Protein AF-W9HNB8-F1 (afdb_monomer_lite)

Foldseek 3Di:
DVVVVVVVVVVVVVPLVVVLVLLQQQAFDPVVSVVSNVVVVVVVVVVVVCLVPQQDPVPPPPSCRNVVVVVVVVVVVVVVVVVVVVVLVVLQVVLVPDDPVVLCVVDDPVRLSVCTSNRSPDHRDD

Secondary structure (DSSP, 8-state):
-HHHHHHHHHHHTTHHHHHHHHHHHH--SHHHHHHHHHHHHHHHHHHHHHHHHS--GGGTTT-HHHHHHHHHHHHHHHHHHHHHHHHHHHHHHHHHTS-HHHHHHHS-HHHHHHHGGG-TT-----

Organism: NCBI:txid660029

InterPro domains:
  IPR036259 MFS transporter superfamily [SSF103473] (1-84)

Radius of gyration: 20.54 Å; chains: 1; bounding box: 42×28×62 Å

pLDDT: mean 79.24, std 9.62, range [60.34, 91.31]

Sequence (126 aa):
MYVGVMLAQIGIYPLLPGISAWTGNNLAPSWKRSIGLAWLLAAGNLGSLIGTNIFLDREGPQYPTGYGVSLGIICLGASCALLMEFCLWKSNNARAQRSEAEIRQKYSQEELDAMGERSPLYKYTL

Structure (mmCIF, N/CA/C/O backbone):
data_AF-W9HNB8-F1
#
_entry.id   AF-W9HNB8-F1
#
loop_
_atom_site.group_PDB
_atom_site.id
_atom_site.type_symbol
_atom_site.label_atom_id
_atom_site.label_alt_id
_atom_site.label_comp_id
_atom_site.label_asym_id
_atom_site.label_entity_id
_atom_site.label_seq_id
_atom_site.pdbx_PDB_ins_code
_atom_site.Cartn_x
_atom_site.Cartn_y
_atom_site.Cartn_z
_atom_site.occupancy
_atom_site.B_iso_or_equiv
_atom_site.auth_seq_id
_atom_site.auth_comp_id
_atom_site.auth_asym_id
_atom_site.auth_atom_id
_atom_site.pdbx_PDB_model_num
ATOM 1 N N . MET A 1 1 ? -2.229 -2.659 -30.383 1.00 62.72 1 MET A N 1
ATOM 2 C CA . MET A 1 1 ? -1.646 -1.744 -29.374 1.00 62.72 1 MET A CA 1
ATOM 3 C C . MET A 1 1 ? -2.713 -1.136 -28.456 1.00 62.72 1 MET A C 1
ATOM 5 O O . MET A 1 1 ? -2.572 -1.273 -27.252 1.00 62.72 1 MET A O 1
ATOM 9 N N . TYR A 1 2 ? -3.815 -0.576 -28.979 1.00 82.56 2 TYR A N 1
ATOM 10 C CA . TYR A 1 2 ? -4.879 0.045 -28.163 1.00 82.56 2 TYR A CA 1
ATOM 11 C C . TYR A 1 2 ? -5.519 -0.862 -27.100 1.00 82.56 2 TYR A C 1
ATOM 13 O O . TYR A 1 2 ? -5.639 -0.445 -25.957 1.00 82.56 2 TYR A O 1
ATOM 21 N N . VAL A 1 3 ? -5.867 -2.113 -27.428 1.00 88.75 3 VAL A N 1
ATOM 22 C CA . VAL A 1 3 ? -6.498 -3.037 -26.459 1.00 88.75 3 VAL A CA 1
ATOM 23 C C . VAL A 1 3 ? -5.597 -3.309 -25.249 1.00 88.75 3 VAL A C 1
ATOM 25 O O . VAL A 1 3 ? -6.075 -3.311 -24.122 1.00 88.75 3 VAL A O 1
ATOM 28 N N . GLY A 1 4 ? -4.286 -3.469 -25.461 1.00 84.19 4 GLY A N 1
ATOM 29 C CA . GLY A 1 4 ? -3.331 -3.694 -24.370 1.00 84.19 4 GLY A CA 1
ATOM 30 C C . GLY A 1 4 ? -3.224 -2.499 -23.421 1.00 84.19 4 GLY A C 1
ATOM 31 O O . GLY A 1 4 ? -3.200 -2.680 -22.208 1.00 84.19 4 GLY A O 1
ATOM 32 N N . VAL A 1 5 ? -3.245 -1.277 -23.962 1.00 86.38 5 VAL A N 1
ATOM 33 C CA . VAL A 1 5 ? -3.251 -0.045 -23.156 1.00 86.38 5 VAL A CA 1
ATOM 34 C C . VAL A 1 5 ? -4.556 0.086 -22.370 1.00 86.38 5 VAL A C 1
ATOM 36 O O . VAL A 1 5 ? -4.524 0.406 -21.187 1.00 86.38 5 VAL A O 1
ATOM 39 N N . MET A 1 6 ? -5.698 -0.221 -22.992 1.00 88.50 6 MET A N 1
ATOM 40 C CA . MET A 1 6 ? -7.000 -0.179 -22.315 1.00 88.50 6 MET A CA 1
ATOM 41 C C . MET A 1 6 ? -7.067 -1.182 -21.157 1.00 88.50 6 MET A C 1
ATOM 43 O O . MET A 1 6 ? -7.503 -0.824 -20.067 1.00 88.50 6 MET A O 1
ATOM 47 N N . LEU A 1 7 ? -6.575 -2.410 -21.356 1.00 87.62 7 LEU A N 1
ATOM 48 C CA . LEU A 1 7 ? -6.517 -3.431 -20.305 1.00 87.62 7 LEU A CA 1
ATOM 49 C C . LEU A 1 7 ? -5.592 -3.033 -19.150 1.00 87.62 7 LEU A C 1
ATOM 51 O O . LEU A 1 7 ? -5.967 -3.195 -17.991 1.00 87.62 7 LEU A O 1
ATOM 55 N N . ALA A 1 8 ? -4.418 -2.471 -19.451 1.00 85.44 8 ALA A N 1
ATOM 56 C CA . ALA A 1 8 ? -3.516 -1.962 -18.420 1.00 85.44 8 ALA A CA 1
ATOM 57 C C . ALA A 1 8 ? -4.190 -0.860 -17.587 1.00 85.44 8 ALA A C 1
ATOM 59 O O . ALA A 1 8 ? -4.100 -0.845 -16.359 1.00 85.44 8 ALA A O 1
ATOM 60 N N . GLN A 1 9 ? -4.932 0.024 -18.250 1.00 86.12 9 GLN A N 1
ATOM 61 C CA . GLN A 1 9 ? -5.537 1.171 -17.598 1.00 86.12 9 GLN A CA 1
ATOM 62 C C . GLN A 1 9 ? -6.738 0.811 -16.710 1.00 86.12 9 GLN A C 1
ATOM 64 O O . GLN A 1 9 ? -6.936 1.434 -15.664 1.00 86.12 9 GLN A O 1
ATOM 69 N N . ILE A 1 10 ? -7.490 -0.237 -17.064 1.00 89.69 10 ILE A N 1
ATOM 70 C CA . ILE A 1 10 ? -8.574 -0.779 -16.227 1.00 89.69 10 ILE A CA 1
ATOM 71 C C . ILE A 1 10 ? -8.059 -1.190 -14.839 1.00 89.69 10 ILE A C 1
ATOM 73 O O . ILE A 1 10 ? -8.760 -0.986 -13.853 1.00 89.69 10 ILE A O 1
ATOM 77 N N . GLY A 1 11 ? -6.840 -1.731 -14.744 1.00 81.69 11 GLY A N 1
ATOM 78 C CA . GLY A 1 11 ? -6.246 -2.126 -13.462 1.00 81.69 11 GLY A CA 1
ATOM 79 C C . GLY A 1 11 ? -5.691 -0.956 -12.643 1.00 81.69 11 GLY A C 1
ATOM 80 O O . GLY A 1 11 ? -5.726 -0.988 -11.415 1.00 81.69 11 GLY A O 1
ATOM 81 N N . ILE A 1 12 ? -5.208 0.096 -13.307 1.00 85.62 12 ILE A N 1
ATOM 82 C CA . ILE A 1 12 ? -4.540 1.226 -12.645 1.00 85.62 12 ILE A CA 1
ATOM 83 C C . ILE A 1 12 ? -5.549 2.198 -12.019 1.00 85.62 12 ILE A C 1
ATOM 85 O O . ILE A 1 12 ? -5.341 2.655 -10.895 1.00 85.62 12 ILE A O 1
ATOM 89 N N . TYR A 1 13 ? -6.659 2.501 -12.701 1.00 85.31 13 TYR A N 1
ATOM 90 C CA . TYR A 1 13 ? -7.653 3.459 -12.196 1.00 85.31 13 TYR A CA 1
ATOM 91 C C . TYR A 1 13 ? -8.256 3.131 -10.816 1.00 85.31 13 TYR A C 1
ATOM 93 O O . TYR A 1 13 ? -8.351 4.049 -9.997 1.00 85.31 13 TYR A O 1
ATOM 101 N N . PRO A 1 14 ? -8.658 1.883 -10.502 1.00 87.94 14 PRO A N 1
ATOM 102 C CA . PRO A 1 14 ? -9.242 1.565 -9.199 1.00 87.94 14 PRO A CA 1
ATOM 103 C C . PRO A 1 14 ? -8.209 1.511 -8.065 1.00 87.94 14 PRO A C 1
ATOM 105 O O . PRO A 1 14 ? -8.592 1.462 -6.896 1.00 87.94 14 PRO A O 1
ATOM 108 N N . LEU A 1 15 ? -6.910 1.541 -8.374 1.00 8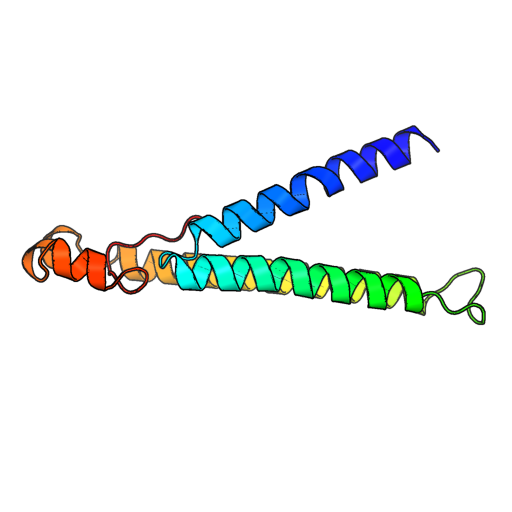5.44 15 LEU A N 1
ATOM 109 C CA . LEU A 1 15 ? -5.860 1.328 -7.383 1.00 85.44 15 LEU A CA 1
ATOM 110 C C . LEU A 1 15 ? -5.834 2.433 -6.318 1.00 85.44 15 LEU A C 1
ATOM 112 O O . LEU A 1 15 ? -5.821 2.138 -5.125 1.00 85.44 15 LEU A O 1
ATOM 116 N N . LEU A 1 16 ? -5.896 3.703 -6.735 1.00 85.19 16 LEU A N 1
ATOM 117 C CA . LEU A 1 16 ? -5.878 4.853 -5.825 1.00 85.19 16 LEU A CA 1
ATOM 118 C C . LEU A 1 16 ? -7.111 4.933 -4.897 1.00 85.19 16 LEU A C 1
ATOM 120 O O . LEU A 1 16 ? -6.919 5.084 -3.686 1.00 85.19 16 LEU A O 1
ATOM 124 N N . PRO A 1 17 ? -8.367 4.831 -5.386 1.00 88.12 17 PRO A N 1
ATOM 125 C CA . PRO A 1 17 ? -9.524 4.816 -4.494 1.00 88.12 17 PRO A CA 1
ATOM 126 C C . PRO A 1 17 ? -9.543 3.571 -3.600 1.00 88.12 17 PRO A C 1
ATOM 128 O O . PRO A 1 17 ? -9.900 3.689 -2.429 1.00 88.12 17 PRO A O 1
ATOM 131 N N . GLY A 1 18 ? -9.096 2.411 -4.098 1.00 87.69 18 GLY A N 1
ATOM 132 C CA . GLY A 1 18 ? -9.012 1.177 -3.314 1.00 87.69 18 GLY A CA 1
ATOM 133 C C . GLY A 1 18 ? -8.066 1.301 -2.118 1.00 87.69 18 GLY A C 1
ATOM 134 O O . GLY A 1 18 ? -8.481 1.089 -0.977 1.00 87.69 18 GLY A O 1
ATOM 135 N N . ILE A 1 19 ? -6.819 1.729 -2.346 1.00 85.19 19 ILE A N 1
ATOM 136 C CA . ILE A 1 19 ? -5.844 1.898 -1.256 1.00 85.19 19 ILE A CA 1
ATOM 137 C C . ILE A 1 19 ? -6.240 3.031 -0.297 1.00 85.19 19 ILE A C 1
ATOM 139 O O . ILE A 1 19 ? -6.012 2.926 0.909 1.00 85.19 19 ILE A O 1
ATOM 143 N N . SER A 1 20 ? -6.894 4.084 -0.800 1.00 84.56 20 SER A N 1
ATOM 144 C CA . SER A 1 20 ? -7.400 5.179 0.039 1.00 84.56 20 SER A CA 1
ATOM 145 C C . SER A 1 20 ? -8.539 4.717 0.948 1.00 84.56 20 SER A C 1
ATOM 147 O O . SER A 1 20 ? -8.543 5.048 2.133 1.00 84.56 20 SER A O 1
ATOM 149 N N . ALA A 1 21 ? -9.477 3.920 0.429 1.00 86.88 21 ALA A N 1
ATOM 150 C CA . ALA A 1 21 ? -10.562 3.342 1.217 1.00 86.88 21 ALA A CA 1
ATOM 151 C C . ALA A 1 21 ? -10.025 2.369 2.277 1.00 86.88 21 ALA A C 1
ATOM 153 O O . ALA A 1 21 ? -10.404 2.457 3.445 1.00 86.88 21 ALA A O 1
ATOM 154 N N . TRP A 1 22 ? -9.083 1.501 1.905 1.00 83.62 22 TRP A N 1
ATOM 155 C CA . TRP A 1 22 ? -8.455 0.561 2.834 1.00 83.62 22 TRP A CA 1
ATOM 156 C C . TRP A 1 22 ? -7.670 1.267 3.949 1.00 83.62 22 TRP A C 1
ATOM 158 O O . TRP A 1 22 ? -7.855 0.962 5.129 1.00 83.62 22 TRP A O 1
ATOM 168 N N . THR A 1 23 ? -6.865 2.277 3.603 1.00 83.12 23 THR A N 1
ATOM 169 C CA . THR A 1 23 ? -6.166 3.131 4.581 1.00 83.12 23 THR A CA 1
ATOM 170 C C . THR A 1 23 ? -7.172 3.863 5.472 1.00 83.12 23 THR A C 1
ATOM 172 O O . THR A 1 23 ? -7.017 3.921 6.689 1.00 83.12 23 THR A O 1
ATOM 175 N N . GLY A 1 24 ? -8.246 4.387 4.880 1.00 80.56 24 GLY A N 1
ATOM 176 C CA . GLY A 1 24 ? -9.305 5.096 5.589 1.00 80.56 24 GLY A CA 1
ATOM 177 C C . GLY A 1 24 ? -10.034 4.245 6.628 1.00 80.56 24 GLY A C 1
ATOM 178 O O . GLY A 1 24 ? -10.335 4.746 7.709 1.00 80.56 24 GLY A O 1
ATOM 179 N N . ASN A 1 25 ? -10.282 2.974 6.314 1.00 81.94 25 ASN A N 1
ATOM 180 C CA . ASN A 1 25 ? -11.024 2.053 7.176 1.00 81.94 25 ASN A CA 1
ATOM 181 C C . ASN A 1 25 ? -10.163 1.432 8.285 1.00 81.94 25 ASN A C 1
ATOM 183 O O . ASN A 1 25 ? -10.691 1.084 9.340 1.00 81.94 25 ASN A O 1
ATOM 187 N N . ASN A 1 26 ? -8.849 1.309 8.073 1.00 77.75 26 ASN A N 1
ATOM 188 C CA . ASN A 1 26 ? -7.927 0.710 9.044 1.00 77.75 26 ASN A CA 1
ATOM 189 C C . ASN A 1 26 ? -7.333 1.708 10.054 1.00 77.75 26 ASN A C 1
ATOM 191 O O . ASN A 1 26 ? -6.691 1.289 11.019 1.00 77.75 26 ASN A O 1
ATOM 195 N N . LEU A 1 27 ? -7.547 3.016 9.863 1.00 76.31 27 LEU A N 1
ATOM 196 C CA . LEU A 1 27 ? -7.137 4.062 10.802 1.00 76.31 27 LEU A CA 1
ATOM 197 C C . LEU A 1 27 ? -8.364 4.673 11.493 1.00 76.31 27 LEU A C 1
ATOM 199 O O . LEU A 1 27 ? -9.056 5.512 10.919 1.00 76.31 27 LEU A O 1
ATOM 203 N N . ALA A 1 28 ? -8.607 4.286 12.750 1.00 67.88 28 ALA A N 1
ATOM 204 C CA . ALA A 1 28 ? -9.779 4.736 13.508 1.00 67.88 28 ALA A CA 1
ATOM 205 C C . ALA A 1 28 ? -9.764 6.240 13.863 1.00 67.88 28 ALA A C 1
ATOM 207 O O . ALA A 1 28 ? -10.781 6.908 13.664 1.00 67.88 28 ALA A O 1
ATOM 208 N N . PRO A 1 29 ? -8.659 6.833 14.369 1.00 76.31 29 PRO A N 1
ATOM 209 C CA . PRO A 1 29 ? -8.659 8.251 14.717 1.00 76.31 29 PRO A CA 1
ATOM 210 C C . PRO A 1 29 ? -8.625 9.131 13.462 1.00 76.31 29 PRO A C 1
ATOM 212 O O . PRO A 1 29 ? -7.750 8.976 12.605 1.00 76.31 29 PRO A O 1
ATOM 215 N N . SER A 1 30 ? -9.523 10.117 13.387 1.00 78.31 30 SER A N 1
ATOM 216 C CA . SER A 1 30 ? -9.665 11.015 12.230 1.00 78.31 30 SER A CA 1
ATOM 217 C C . SER A 1 30 ? -8.360 11.721 11.845 1.00 78.31 30 SER A C 1
ATOM 219 O O . SER A 1 30 ? -8.035 11.792 10.663 1.00 78.31 30 SER A O 1
ATOM 221 N N . TRP A 1 31 ? -7.579 12.174 12.829 1.00 79.06 31 TRP A N 1
ATOM 222 C CA . TRP A 1 31 ? -6.295 12.839 12.601 1.00 79.06 31 TRP A CA 1
ATOM 223 C C . TRP A 1 31 ? -5.234 11.892 12.021 1.00 79.06 31 TRP A C 1
ATOM 225 O O . TRP A 1 31 ? -4.527 12.267 11.087 1.00 79.06 31 TRP A O 1
ATOM 235 N 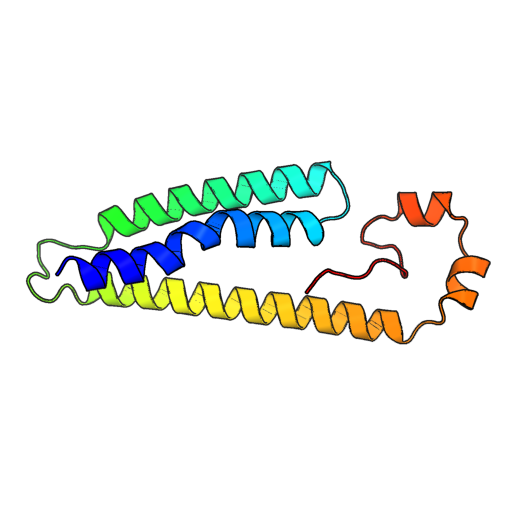N . LYS A 1 32 ? -5.155 10.644 12.511 1.00 77.50 32 LYS A N 1
ATOM 236 C CA . LYS A 1 32 ? -4.213 9.643 11.984 1.00 77.50 32 LYS A CA 1
ATOM 237 C C . LYS A 1 32 ? -4.572 9.262 10.559 1.00 77.50 32 LYS A C 1
ATOM 239 O O . LYS A 1 32 ? -3.689 9.173 9.714 1.00 77.50 32 LYS A O 1
ATOM 244 N N . ARG A 1 33 ? -5.867 9.091 10.287 1.00 85.69 33 ARG A N 1
ATOM 245 C CA . ARG A 1 33 ? -6.388 8.818 8.947 1.00 85.69 33 ARG A CA 1
ATOM 246 C C . ARG A 1 33 ? -6.005 9.916 7.955 1.00 85.69 33 ARG A C 1
ATOM 248 O O . ARG A 1 33 ? -5.498 9.599 6.884 1.00 85.69 33 ARG A O 1
ATOM 255 N N . SER A 1 34 ? -6.181 11.189 8.317 1.00 84.81 34 SER A N 1
ATOM 256 C CA . SER A 1 34 ? -5.787 12.312 7.455 1.00 84.81 34 SER A CA 1
ATOM 257 C C . SER A 1 34 ? -4.284 12.325 7.167 1.00 84.81 34 SER A C 1
ATOM 259 O O . SER A 1 34 ? -3.887 12.499 6.017 1.00 84.81 34 SER A O 1
ATOM 261 N N . ILE A 1 35 ? -3.445 12.084 8.182 1.00 88.31 35 ILE A N 1
ATOM 262 C CA . ILE A 1 35 ? -1.987 11.990 8.002 1.00 88.31 35 ILE A CA 1
ATOM 263 C C . ILE A 1 35 ? -1.622 10.791 7.116 1.00 88.31 35 ILE A C 1
ATOM 265 O O . ILE A 1 35 ? -0.792 10.929 6.222 1.00 88.31 35 ILE A O 1
ATOM 269 N N . GLY A 1 36 ? -2.260 9.635 7.316 1.00 85.50 36 GLY A N 1
ATOM 270 C CA . GLY A 1 36 ? -2.027 8.434 6.512 1.00 85.50 36 GLY A CA 1
ATOM 271 C C . GLY A 1 36 ? -2.355 8.643 5.032 1.00 85.50 36 GLY A C 1
ATOM 272 O O . GLY A 1 36 ? -1.552 8.296 4.169 1.00 85.50 36 GLY A O 1
ATOM 273 N N . LEU A 1 37 ? -3.487 9.286 4.733 1.00 88.12 37 LEU A N 1
ATOM 274 C CA . LEU A 1 37 ? -3.869 9.631 3.360 1.00 88.12 37 LEU A CA 1
ATOM 275 C C . LEU A 1 37 ? -2.935 10.678 2.737 1.00 88.12 37 LEU A C 1
ATOM 277 O O . LEU A 1 37 ? -2.571 10.556 1.567 1.00 88.12 37 LEU A O 1
ATOM 281 N N . ALA A 1 38 ? -2.505 11.680 3.507 1.00 90.12 38 ALA A N 1
ATOM 282 C CA . ALA A 1 38 ? -1.511 12.644 3.039 1.00 90.12 38 ALA A CA 1
ATOM 283 C C . ALA A 1 38 ? -0.181 11.952 2.703 1.00 90.12 38 ALA A C 1
ATOM 285 O O . ALA A 1 38 ? 0.445 12.259 1.686 1.00 90.12 38 ALA A O 1
ATOM 286 N N . TRP A 1 39 ? 0.226 10.979 3.522 1.00 90.00 39 TRP A N 1
ATOM 287 C CA . TRP A 1 39 ? 1.466 10.245 3.308 1.00 90.00 39 TRP A CA 1
ATOM 288 C C . TRP A 1 39 ? 1.407 9.306 2.105 1.00 90.00 39 TRP A C 1
ATOM 290 O O . TRP A 1 39 ? 2.364 9.242 1.335 1.00 90.00 39 TRP A O 1
ATOM 300 N N . LEU A 1 40 ? 0.258 8.672 1.870 1.00 89.31 40 LEU A N 1
ATOM 301 C CA . LEU A 1 40 ? -0.015 7.912 0.650 1.00 89.31 40 LEU A CA 1
ATOM 302 C C . LEU A 1 40 ? 0.183 8.775 -0.612 1.00 89.31 40 LEU A C 1
ATOM 304 O O . LEU A 1 40 ? 0.870 8.358 -1.546 1.00 89.31 40 LEU A O 1
ATOM 308 N N . LEU A 1 41 ? -0.369 9.993 -0.631 1.00 89.75 41 LEU A N 1
ATOM 309 C CA . LEU A 1 41 ? -0.198 10.924 -1.755 1.00 89.75 41 LEU A CA 1
ATOM 310 C C . LEU A 1 41 ? 1.261 11.371 -1.925 1.00 89.75 41 LEU A C 1
ATOM 312 O O . LEU A 1 41 ? 1.763 11.447 -3.050 1.00 89.75 41 LEU A O 1
ATOM 316 N N . ALA A 1 42 ? 1.953 11.670 -0.826 1.00 91.31 42 ALA A N 1
ATOM 317 C CA . ALA A 1 42 ? 3.357 12.071 -0.865 1.00 91.31 42 ALA A CA 1
ATOM 318 C C . ALA A 1 42 ? 4.256 10.944 -1.406 1.00 91.31 42 ALA A C 1
ATOM 320 O O . ALA A 1 42 ? 5.085 11.186 -2.285 1.00 91.31 42 ALA A O 1
ATOM 321 N N . ALA A 1 43 ? 4.040 9.705 -0.957 1.00 87.50 43 ALA A N 1
ATOM 322 C CA . ALA A 1 43 ? 4.744 8.531 -1.463 1.00 87.50 43 ALA A CA 1
ATOM 323 C C . ALA A 1 43 ? 4.488 8.305 -2.963 1.00 87.50 43 ALA A C 1
ATOM 325 O O . ALA A 1 43 ? 5.420 7.984 -3.699 1.00 87.50 43 ALA A O 1
ATOM 326 N N . GLY A 1 44 ? 3.259 8.546 -3.437 1.00 87.62 44 GLY A N 1
ATOM 327 C CA . GLY A 1 44 ? 2.932 8.497 -4.865 1.00 87.62 44 GLY A CA 1
ATOM 328 C C . GLY A 1 44 ? 3.777 9.463 -5.705 1.00 87.62 44 GLY A C 1
ATOM 329 O O . GLY A 1 44 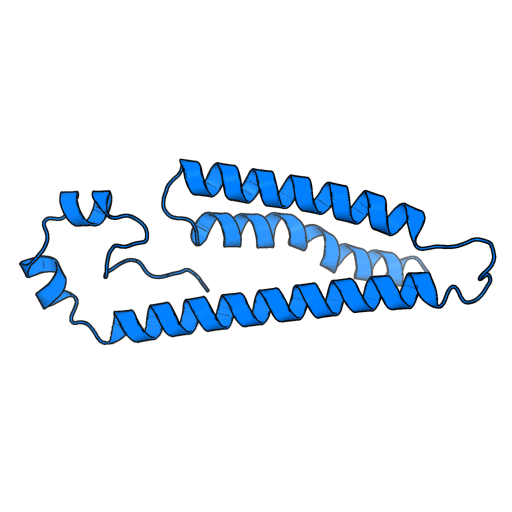? 4.323 9.072 -6.734 1.00 87.62 44 GLY A O 1
ATOM 330 N N . ASN A 1 45 ? 3.965 10.700 -5.235 1.00 89.94 45 ASN A N 1
ATOM 331 C CA . ASN A 1 45 ? 4.810 11.684 -5.923 1.00 89.94 45 ASN A CA 1
ATOM 332 C C . ASN A 1 45 ? 6.293 11.278 -5.949 1.00 89.94 45 ASN A C 1
ATOM 334 O O . ASN A 1 45 ? 6.961 11.460 -6.968 1.00 89.94 45 ASN A O 1
ATOM 338 N N . LEU A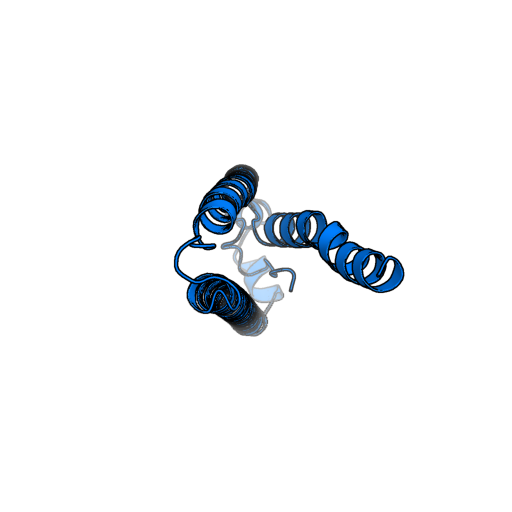 1 46 ? 6.802 10.684 -4.864 1.00 88.81 46 LEU A N 1
ATOM 339 C CA . LEU A 1 46 ? 8.164 10.137 -4.829 1.00 88.81 46 LEU A CA 1
ATOM 340 C C . LEU A 1 46 ? 8.333 8.990 -5.832 1.00 88.81 46 LEU A C 1
ATOM 342 O O . LEU A 1 46 ? 9.333 8.942 -6.548 1.00 88.81 46 LEU A O 1
ATOM 346 N N . GLY A 1 47 ? 7.336 8.107 -5.935 1.00 86.00 47 GLY A N 1
ATOM 347 C CA . GLY A 1 47 ? 7.306 7.042 -6.937 1.00 86.00 47 GLY A CA 1
ATOM 348 C C . GLY A 1 47 ? 7.379 7.583 -8.367 1.00 86.00 47 GLY A C 1
ATOM 349 O O . GLY A 1 47 ? 8.180 7.094 -9.161 1.00 86.00 47 GLY A O 1
ATOM 350 N N . SER A 1 48 ? 6.620 8.638 -8.676 1.00 86.44 48 SER A N 1
ATOM 351 C CA . SER A 1 48 ? 6.664 9.303 -9.988 1.00 86.44 48 SER A CA 1
ATOM 352 C C . SER A 1 48 ? 8.035 9.911 -10.304 1.00 86.44 48 SER A C 1
ATOM 354 O O . SER A 1 48 ? 8.520 9.792 -11.433 1.00 86.44 48 SER A O 1
ATOM 356 N N . LEU A 1 49 ? 8.693 10.525 -9.313 1.00 88.12 49 LEU A N 1
ATOM 357 C CA . LEU A 1 49 ? 10.039 11.083 -9.478 1.00 88.12 49 LEU A CA 1
ATOM 358 C C . LEU A 1 49 ? 11.057 9.987 -9.812 1.00 88.12 49 LEU A C 1
ATOM 360 O O . LEU A 1 49 ? 11.854 10.142 -10.739 1.00 88.12 49 LEU A O 1
ATOM 364 N N . ILE A 1 50 ? 11.004 8.866 -9.089 1.00 86.50 50 ILE A N 1
ATOM 365 C CA . ILE A 1 50 ? 11.876 7.713 -9.332 1.00 86.50 50 ILE A CA 1
ATOM 366 C C . ILE A 1 50 ? 11.586 7.129 -10.719 1.00 86.50 50 ILE A C 1
ATOM 368 O O . ILE A 1 50 ? 12.505 6.991 -11.521 1.00 86.50 50 ILE A O 1
ATOM 372 N N . GLY A 1 51 ? 10.316 6.873 -11.048 1.00 84.75 51 GLY A N 1
ATOM 373 C CA . GLY A 1 51 ? 9.902 6.283 -12.326 1.00 84.75 51 GLY A CA 1
ATOM 374 C C . GLY A 1 51 ? 10.352 7.078 -13.557 1.00 84.75 51 GLY A C 1
ATOM 375 O O . GLY A 1 51 ? 10.663 6.491 -14.590 1.00 84.75 51 GLY A O 1
ATOM 376 N N . THR A 1 52 ? 10.463 8.401 -13.431 1.00 86.19 52 THR A N 1
ATOM 377 C CA . THR A 1 52 ? 10.940 9.267 -14.521 1.00 86.19 52 THR A CA 1
ATOM 378 C C . THR A 1 52 ? 12.459 9.179 -14.726 1.00 86.19 52 THR A C 1
ATOM 380 O O . THR A 1 52 ? 12.940 9.420 -15.827 1.00 86.19 52 THR A O 1
ATOM 383 N N . ASN A 1 53 ? 13.226 8.810 -13.692 1.00 85.75 53 ASN A N 1
ATOM 384 C CA . ASN A 1 53 ? 14.697 8.834 -13.708 1.00 85.75 53 ASN A CA 1
ATOM 385 C C . ASN A 1 53 ? 15.362 7.449 -13.833 1.00 85.75 53 ASN A C 1
ATOM 387 O O . ASN A 1 53 ? 16.577 7.366 -13.988 1.00 85.75 53 ASN A O 1
ATOM 391 N N . ILE A 1 54 ? 14.603 6.352 -13.752 1.00 86.19 54 ILE A N 1
ATOM 392 C CA . ILE A 1 54 ? 15.152 4.980 -13.785 1.00 86.19 54 ILE A CA 1
ATOM 393 C C . ILE A 1 54 ? 15.498 4.475 -15.195 1.00 86.19 54 ILE A C 1
ATOM 395 O O . ILE A 1 54 ? 16.204 3.474 -15.325 1.00 86.19 54 ILE A O 1
ATOM 399 N N . PHE A 1 55 ? 15.024 5.142 -16.251 1.00 84.75 55 PHE A N 1
ATOM 400 C CA . PHE A 1 55 ? 15.335 4.791 -17.639 1.00 84.75 55 PHE A CA 1
ATOM 401 C C . PHE A 1 55 ? 16.565 5.568 -18.112 1.00 84.75 55 PHE A C 1
ATOM 403 O O . PHE A 1 55 ? 16.484 6.729 -18.497 1.00 84.75 55 PHE A O 1
ATOM 410 N N . LEU A 1 56 ? 17.723 4.915 -18.046 1.00 83.50 56 LEU A N 1
ATOM 411 C CA . LEU A 1 56 ? 19.009 5.493 -18.426 1.00 83.50 56 LEU A CA 1
ATOM 412 C C . LEU A 1 56 ? 19.232 5.385 -19.942 1.00 83.50 56 LEU A C 1
ATOM 414 O O . LEU A 1 56 ? 19.296 4.276 -20.469 1.00 83.50 56 LEU A O 1
ATOM 418 N N . ASP A 1 57 ? 19.461 6.509 -20.627 1.00 80.44 57 ASP A N 1
ATOM 419 C CA . ASP A 1 57 ? 19.694 6.546 -22.087 1.00 80.44 57 ASP A CA 1
ATOM 420 C C . ASP A 1 57 ? 20.862 5.657 -22.545 1.00 80.44 57 ASP A C 1
ATOM 422 O O . ASP A 1 57 ? 20.827 5.064 -23.622 1.00 80.44 57 ASP A O 1
ATOM 426 N N . ARG A 1 58 ? 21.884 5.502 -21.692 1.00 80.50 58 ARG A N 1
ATOM 427 C CA . ARG A 1 58 ? 23.063 4.653 -21.946 1.00 80.50 58 ARG A CA 1
ATOM 428 C C . ARG A 1 58 ? 22.766 3.148 -21.978 1.00 80.50 58 ARG A C 1
ATOM 430 O O . ARG A 1 58 ? 23.636 2.382 -22.374 1.00 80.50 58 ARG A O 1
ATOM 437 N N . GLU A 1 59 ? 21.587 2.722 -21.525 1.00 78.25 59 GLU A N 1
ATOM 438 C CA . GLU A 1 59 ? 21.187 1.310 -21.423 1.00 78.25 59 GLU A CA 1
ATOM 439 C C . GLU A 1 59 ? 20.141 0.900 -22.476 1.00 78.25 59 GLU A C 1
ATOM 441 O O . GLU A 1 59 ? 19.560 -0.192 -22.409 1.00 78.25 59 GLU A O 1
ATOM 446 N N . GLY A 1 60 ? 19.888 1.765 -23.462 1.00 76.56 60 GLY A N 1
ATOM 447 C CA . GLY A 1 60 ? 19.031 1.431 -24.595 1.00 76.56 60 GLY A CA 1
ATOM 448 C C . GLY A 1 60 ? 19.616 0.286 -25.441 1.00 76.56 60 GLY A C 1
ATOM 449 O O . GLY A 1 60 ? 20.837 0.191 -25.576 1.00 76.56 60 GLY A O 1
ATOM 450 N N . PRO A 1 61 ? 18.784 -0.597 -26.036 1.00 76.81 61 PRO A N 1
ATOM 451 C CA . PRO A 1 61 ? 17.316 -0.569 -26.090 1.00 76.81 61 PRO A CA 1
ATOM 452 C C . PRO A 1 61 ? 16.608 -1.425 -25.018 1.00 76.81 61 PRO A C 1
ATOM 454 O O . PRO A 1 61 ? 15.380 -1.472 -24.995 1.00 76.81 61 PRO A O 1
ATOM 457 N N . GLN A 1 62 ? 17.348 -2.143 -24.166 1.00 78.12 62 GLN A N 1
ATOM 458 C CA . GLN A 1 62 ? 16.776 -3.138 -23.245 1.00 78.12 62 GLN A CA 1
ATOM 459 C C . GLN A 1 62 ? 16.480 -2.590 -21.838 1.00 78.12 62 GLN A C 1
ATOM 461 O O . GLN A 1 62 ? 15.653 -3.174 -21.142 1.00 78.12 62 GLN A O 1
ATOM 466 N N . TYR A 1 63 ? 17.108 -1.479 -21.426 1.00 83.06 63 TYR A N 1
ATOM 467 C CA . TYR A 1 63 ? 16.882 -0.783 -20.145 1.00 83.06 63 TYR A CA 1
ATOM 468 C C . TYR A 1 63 ? 16.756 -1.712 -18.912 1.00 83.06 63 TYR A C 1
ATOM 470 O O . TYR A 1 63 ? 15.781 -1.610 -18.157 1.00 83.06 63 TYR A O 1
ATOM 478 N N . PRO A 1 64 ? 17.712 -2.634 -18.678 1.00 83.19 64 PRO A N 1
ATOM 479 C CA . PRO A 1 64 ? 17.631 -3.616 -17.597 1.00 83.19 64 PRO A CA 1
ATOM 480 C C . PRO A 1 64 ? 17.465 -2.977 -16.212 1.00 83.19 64 PRO A C 1
ATOM 482 O O . PRO A 1 64 ? 16.716 -3.508 -15.390 1.00 83.19 64 PRO A O 1
ATOM 485 N N . THR A 1 65 ? 18.092 -1.823 -15.954 1.00 85.44 65 THR A N 1
ATOM 486 C CA . THR A 1 65 ? 17.964 -1.124 -14.667 1.00 85.44 65 THR A CA 1
ATOM 487 C C . THR A 1 65 ? 16.550 -0.584 -14.456 1.00 85.44 65 THR A C 1
ATOM 489 O O . THR A 1 65 ? 15.987 -0.759 -13.377 1.00 85.44 65 THR A O 1
ATOM 492 N N . GLY A 1 66 ? 15.930 0.001 -15.486 1.00 85.19 66 GLY A N 1
ATOM 493 C CA . GLY A 1 66 ? 14.568 0.538 -15.403 1.00 85.19 66 GLY A CA 1
ATOM 494 C C . GLY A 1 66 ? 13.534 -0.542 -15.079 1.00 85.19 66 GLY A C 1
ATOM 495 O O . GLY A 1 66 ? 12.751 -0.413 -14.131 1.00 85.19 66 GLY A O 1
ATOM 496 N N . TYR A 1 67 ? 13.573 -1.656 -15.812 1.00 86.75 67 TYR A N 1
ATOM 497 C CA . TYR A 1 67 ? 12.676 -2.785 -15.555 1.00 86.75 67 TYR A CA 1
ATOM 498 C C . TYR A 1 67 ? 12.983 -3.494 -14.229 1.00 86.75 67 TYR A C 1
ATOM 500 O O . TYR A 1 67 ? 12.052 -3.855 -13.508 1.00 86.75 67 TYR A O 1
ATOM 508 N N . GLY A 1 68 ? 14.262 -3.645 -13.867 1.00 87.06 68 GLY A N 1
ATOM 509 C CA . GLY A 1 68 ? 14.673 -4.259 -12.603 1.00 87.06 68 GLY A CA 1
ATOM 510 C C . GLY A 1 68 ? 14.214 -3.463 -11.380 1.00 87.06 68 GLY A C 1
ATOM 511 O O . GLY A 1 68 ? 13.635 -4.036 -10.457 1.00 87.06 68 GLY A O 1
ATOM 512 N N . VAL A 1 69 ? 14.393 -2.139 -11.392 1.00 88.06 69 VAL A N 1
ATOM 513 C CA . VAL A 1 69 ? 13.926 -1.259 -10.309 1.00 88.06 69 VAL A CA 1
ATOM 514 C C . VAL A 1 69 ? 12.399 -1.258 -10.226 1.00 88.06 69 VAL A C 1
ATOM 516 O O . VAL A 1 69 ? 11.852 -1.368 -9.129 1.00 88.06 69 VAL A O 1
ATOM 519 N N . SER A 1 70 ? 11.704 -1.212 -11.367 1.00 86.81 70 SER A N 1
ATOM 520 C CA . SER A 1 70 ? 10.234 -1.271 -11.404 1.00 86.81 70 SER A CA 1
ATOM 521 C C . SER A 1 70 ? 9.702 -2.561 -10.774 1.00 86.81 70 SER A C 1
ATOM 523 O O . SER A 1 70 ? 8.840 -2.514 -9.896 1.00 86.81 70 SER A O 1
ATOM 525 N N . LEU A 1 71 ? 10.253 -3.715 -11.166 1.00 88.50 71 LEU A N 1
ATOM 526 C CA . LEU A 1 71 ? 9.899 -5.010 -10.581 1.00 88.50 71 LEU A CA 1
ATOM 527 C C . LEU A 1 71 ? 10.247 -5.078 -9.091 1.00 88.50 71 LEU A C 1
ATOM 529 O O . LEU A 1 71 ? 9.441 -5.568 -8.304 1.00 88.50 71 LEU A O 1
ATOM 533 N N . GLY A 1 72 ? 11.403 -4.549 -8.687 1.00 89.94 72 GLY A N 1
ATOM 534 C CA . GLY A 1 72 ? 11.814 -4.494 -7.285 1.00 89.94 72 GLY A CA 1
ATOM 535 C C . GLY A 1 72 ? 10.833 -3.706 -6.414 1.00 89.94 72 GLY A C 1
ATOM 536 O O . GLY A 1 72 ? 10.435 -4.186 -5.353 1.00 89.94 72 GLY A O 1
ATOM 537 N N . ILE A 1 73 ? 10.384 -2.539 -6.884 1.00 87.69 73 ILE A N 1
ATOM 538 C CA . ILE A 1 73 ? 9.395 -1.711 -6.178 1.00 87.69 73 ILE A CA 1
ATOM 539 C C . ILE A 1 73 ? 8.039 -2.420 -6.106 1.00 87.69 73 ILE A C 1
ATOM 541 O O . ILE A 1 73 ? 7.410 -2.408 -5.048 1.00 87.69 73 ILE A O 1
ATOM 545 N N . ILE A 1 74 ? 7.602 -3.079 -7.185 1.00 88.00 74 ILE A N 1
ATOM 546 C CA . ILE A 1 74 ? 6.349 -3.851 -7.198 1.00 88.00 74 ILE A CA 1
ATOM 547 C C . ILE A 1 74 ? 6.414 -5.001 -6.186 1.00 88.00 74 ILE A C 1
ATOM 549 O O . ILE A 1 74 ? 5.507 -5.148 -5.368 1.00 88.00 74 ILE A O 1
ATOM 553 N N . CYS A 1 75 ? 7.493 -5.788 -6.198 1.00 90.31 75 CYS A N 1
ATOM 554 C CA 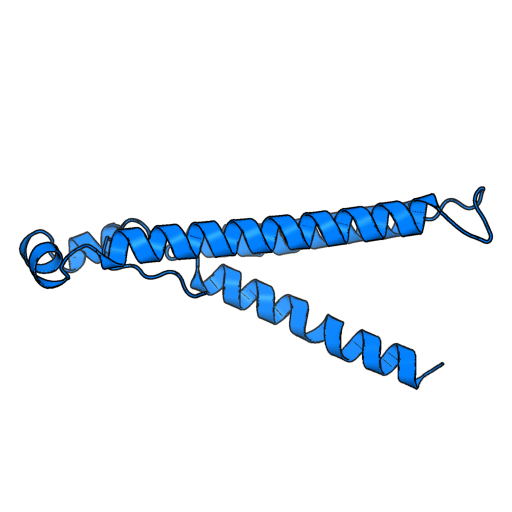. CYS A 1 75 ? 7.690 -6.896 -5.264 1.00 90.31 75 CYS A CA 1
ATOM 555 C C . CYS A 1 75 ? 7.751 -6.412 -3.812 1.00 90.31 75 CYS A C 1
ATOM 557 O O . CYS A 1 75 ? 7.131 -7.014 -2.935 1.00 90.31 75 CYS A O 1
ATOM 559 N N . LEU A 1 76 ? 8.453 -5.306 -3.555 1.00 89.06 76 LEU A N 1
ATOM 560 C CA . LEU A 1 76 ? 8.518 -4.703 -2.229 1.00 89.06 76 LEU A CA 1
ATOM 561 C C . LEU A 1 76 ? 7.131 -4.230 -1.779 1.00 89.06 76 LEU A C 1
ATOM 563 O O . LEU A 1 76 ? 6.706 -4.575 -0.679 1.00 89.06 76 LEU A O 1
ATOM 567 N N . GLY A 1 77 ? 6.391 -3.532 -2.642 1.00 85.94 77 GLY A N 1
ATOM 568 C CA . GLY A 1 77 ? 5.020 -3.098 -2.367 1.00 85.94 77 GLY A CA 1
ATOM 569 C C . GLY A 1 77 ? 4.082 -4.265 -2.057 1.00 85.94 77 GLY A C 1
ATOM 570 O O . GLY A 1 77 ? 3.379 -4.234 -1.047 1.00 85.94 77 GLY A O 1
ATOM 571 N N . ALA A 1 78 ? 4.130 -5.328 -2.864 1.00 87.25 78 ALA A N 1
ATOM 572 C CA . ALA A 1 78 ? 3.351 -6.543 -2.641 1.00 87.25 78 ALA A CA 1
ATOM 573 C C . ALA A 1 78 ? 3.721 -7.225 -1.314 1.00 87.25 78 ALA A C 1
ATOM 575 O O . ALA A 1 78 ? 2.838 -7.612 -0.552 1.00 87.25 78 ALA A O 1
ATOM 576 N N . SER A 1 79 ? 5.015 -7.322 -0.994 1.00 88.81 79 SER A N 1
ATOM 577 C CA . SER A 1 79 ? 5.468 -7.911 0.270 1.00 88.81 79 SER A CA 1
ATOM 578 C C . SER A 1 79 ? 4.998 -7.104 1.484 1.00 88.81 79 SER A C 1
ATOM 580 O O . SER A 1 79 ? 4.494 -7.682 2.444 1.00 88.81 79 SER A O 1
ATOM 582 N N . CYS A 1 80 ? 5.076 -5.771 1.423 1.00 86.56 80 CYS A N 1
ATOM 583 C CA . CYS A 1 80 ? 4.583 -4.889 2.477 1.00 86.56 80 CYS A CA 1
ATOM 584 C C . CYS A 1 80 ? 3.067 -5.020 2.658 1.00 86.56 80 CYS A C 1
ATOM 586 O O . CYS A 1 80 ? 2.603 -5.085 3.795 1.00 86.56 80 CYS A O 1
ATOM 588 N N . ALA A 1 81 ? 2.304 -5.099 1.562 1.00 85.06 81 ALA A N 1
ATOM 589 C CA . ALA A 1 81 ? 0.857 -5.294 1.613 1.00 85.06 81 ALA A CA 1
ATOM 590 C C . ALA A 1 81 ? 0.492 -6.624 2.293 1.00 85.06 81 ALA A C 1
ATOM 592 O O . ALA A 1 81 ? -0.278 -6.623 3.251 1.00 85.06 81 ALA A O 1
ATOM 593 N N . LEU A 1 82 ? 1.122 -7.731 1.882 1.00 87.12 82 LEU A N 1
ATOM 594 C CA . LEU A 1 82 ? 0.902 -9.055 2.479 1.00 87.12 82 LEU A CA 1
ATOM 595 C C . LEU A 1 82 ? 1.293 -9.101 3.962 1.00 87.12 82 LEU A C 1
ATOM 597 O O . LEU A 1 82 ? 0.582 -9.680 4.782 1.00 87.12 82 LEU A O 1
ATOM 601 N N . LEU A 1 83 ? 2.415 -8.475 4.330 1.00 87.44 83 LEU A N 1
ATOM 602 C CA . LEU A 1 83 ? 2.843 -8.379 5.726 1.00 87.44 83 LEU A CA 1
ATOM 603 C C . LEU A 1 83 ? 1.855 -7.570 6.565 1.00 87.44 83 LEU A C 1
ATOM 605 O O . LEU A 1 83 ? 1.575 -7.946 7.705 1.00 87.44 83 LEU A O 1
ATOM 609 N N . MET A 1 84 ? 1.320 -6.479 6.017 1.00 83.56 84 MET A N 1
ATOM 610 C CA . MET A 1 84 ? 0.326 -5.661 6.703 1.00 83.56 84 MET A CA 1
ATOM 611 C C . MET A 1 84 ? -0.982 -6.433 6.875 1.00 83.56 84 MET A C 1
ATOM 613 O O . MET A 1 84 ? -1.483 -6.506 7.995 1.00 83.56 84 MET A O 1
ATOM 617 N N . GLU A 1 85 ? -1.476 -7.095 5.830 1.00 83.69 85 GLU A N 1
ATOM 618 C CA . GLU A 1 85 ? -2.660 -7.958 5.894 1.00 83.69 85 GLU A CA 1
ATOM 619 C C . GLU A 1 85 ? -2.494 -9.073 6.938 1.00 83.69 85 GLU A C 1
ATOM 621 O O . GLU A 1 85 ? -3.352 -9.256 7.802 1.00 83.69 85 GLU A O 1
ATOM 626 N N . PHE A 1 86 ? -1.338 -9.744 6.958 1.00 81.94 86 PHE A N 1
ATOM 627 C CA . PHE A 1 86 ? -1.026 -10.762 7.961 1.00 81.94 86 PHE A CA 1
ATOM 628 C C . PHE A 1 86 ? -0.979 -10.193 9.388 1.00 81.94 86 PHE A C 1
ATOM 630 O O . PHE A 1 86 ? -1.508 -10.802 10.323 1.00 81.94 86 PHE A O 1
ATOM 637 N N . CYS A 1 87 ? -0.373 -9.018 9.583 1.00 83.38 87 CYS A N 1
ATOM 638 C CA . CYS A 1 87 ? -0.337 -8.347 10.884 1.00 83.38 87 CYS A CA 1
ATOM 639 C C . CYS A 1 87 ? -1.744 -7.980 11.373 1.00 83.38 87 CYS A C 1
ATOM 641 O O . CYS A 1 87 ? -2.069 -8.209 12.543 1.00 83.38 87 CYS A O 1
ATOM 643 N N . LEU A 1 88 ? -2.580 -7.439 10.483 1.00 79.88 88 LEU A N 1
ATOM 644 C CA . LEU A 1 88 ? -3.966 -7.080 10.779 1.00 79.88 88 LEU A CA 1
ATOM 645 C C . LEU A 1 88 ? -4.797 -8.328 11.092 1.00 79.88 88 LEU A C 1
ATOM 647 O O . LEU A 1 88 ? -5.505 -8.348 12.100 1.00 79.88 88 LEU A O 1
ATOM 651 N N . TRP A 1 89 ? -4.637 -9.400 10.314 1.00 79.06 89 TRP A N 1
ATOM 652 C CA . TRP A 1 89 ? -5.284 -10.688 10.556 1.00 79.06 89 TRP A CA 1
ATOM 653 C C . TRP A 1 89 ? -4.882 -11.289 11.906 1.00 79.06 89 TRP A C 1
ATOM 655 O O . TRP A 1 89 ? -5.747 -11.668 12.698 1.00 79.06 89 TRP A O 1
ATOM 665 N N . LYS A 1 90 ? -3.584 -11.302 12.232 1.00 79.94 90 LYS A N 1
ATOM 666 C CA . LYS A 1 90 ? -3.082 -11.786 13.526 1.00 79.94 90 LYS A CA 1
ATOM 667 C C . LYS A 1 90 ? -3.620 -10.952 14.692 1.00 79.94 90 LYS A C 1
ATOM 669 O O . LYS A 1 90 ? -4.009 -11.516 15.714 1.00 79.94 90 LYS A O 1
ATOM 674 N N . SER A 1 91 ? -3.661 -9.627 14.541 1.00 76.56 91 SER A N 1
ATOM 675 C CA . SER A 1 91 ? -4.226 -8.709 15.540 1.00 76.56 91 SER A CA 1
ATOM 676 C C . SER A 1 91 ? -5.722 -8.960 15.745 1.00 76.56 91 SER A C 1
ATOM 678 O O . SER A 1 91 ? -6.182 -9.039 16.885 1.00 76.56 91 SER A O 1
ATOM 680 N N . ASN A 1 92 ? -6.469 -9.170 14.659 1.00 76.69 92 ASN A N 1
ATOM 681 C CA . ASN A 1 92 ? -7.893 -9.486 14.708 1.00 76.69 92 ASN A CA 1
ATOM 682 C C . ASN A 1 92 ? -8.143 -10.852 15.371 1.00 76.69 92 ASN A C 1
ATOM 684 O O . ASN A 1 92 ? -8.979 -10.961 16.263 1.00 76.69 92 ASN A O 1
ATOM 688 N N . ASN A 1 93 ? -7.357 -11.877 15.022 1.00 75.69 93 ASN A N 1
ATOM 689 C CA . ASN A 1 93 ? -7.477 -13.216 15.603 1.00 75.69 93 ASN A CA 1
ATOM 690 C C . ASN A 1 93 ? -7.127 -13.237 17.104 1.00 75.69 93 ASN A C 1
ATOM 692 O O . ASN A 1 93 ? -7.806 -13.887 17.895 1.00 75.69 93 ASN A O 1
ATOM 696 N N . ALA A 1 94 ? -6.112 -12.478 17.529 1.00 72.44 94 ALA A N 1
ATOM 697 C CA . ALA A 1 94 ? -5.765 -12.337 18.945 1.00 72.44 94 ALA A CA 1
ATOM 698 C C . ALA A 1 94 ? -6.864 -11.626 19.757 1.00 72.44 94 ALA A C 1
ATOM 700 O O . ALA A 1 94 ? -7.056 -11.924 20.936 1.00 72.44 94 ALA A O 1
ATOM 701 N N . ARG A 1 95 ? -7.594 -10.690 19.135 1.00 67.81 95 ARG A N 1
ATOM 702 C CA . ARG A 1 95 ? -8.723 -9.982 19.759 1.00 67.81 95 ARG A CA 1
ATOM 703 C C . ARG A 1 95 ? -10.007 -10.816 19.755 1.00 67.81 95 ARG A C 1
ATOM 705 O O . ARG A 1 95 ? -10.746 -10.756 20.729 1.00 67.81 95 ARG A O 1
ATOM 712 N N . ALA A 1 96 ? -10.220 -11.653 18.738 1.00 66.94 96 ALA A N 1
ATOM 713 C CA . ALA A 1 96 ? -11.364 -12.565 18.636 1.00 66.94 96 ALA A CA 1
ATOM 714 C C . ALA A 1 96 ? -11.397 -13.647 19.734 1.00 66.94 96 ALA A C 1
ATOM 716 O O . ALA A 1 96 ? -12.459 -14.182 20.032 1.00 66.94 96 ALA A O 1
ATOM 717 N N . GLN A 1 97 ? -10.256 -13.947 20.362 1.00 65.81 97 GLN A N 1
ATOM 718 C CA . GLN A 1 97 ? -10.174 -14.874 21.500 1.00 65.81 97 GLN A CA 1
ATOM 719 C C . GLN A 1 97 ? -10.660 -14.266 22.827 1.00 65.81 97 GLN A C 1
ATOM 721 O O . GLN A 1 97 ? -10.721 -14.971 23.833 1.00 65.81 97 GLN A O 1
ATOM 726 N N . ARG A 1 98 ? -10.995 -12.968 22.865 1.00 64.12 98 ARG A N 1
ATOM 727 C CA . ARG A 1 98 ? -11.545 -12.307 24.055 1.00 64.12 98 ARG A CA 1
ATOM 728 C C . ARG A 1 98 ? -13.066 -12.238 23.957 1.00 64.12 98 ARG A C 1
ATOM 730 O O . ARG A 1 98 ? -13.603 -11.830 22.932 1.00 64.12 98 ARG A O 1
ATOM 737 N N . SER A 1 99 ? -13.759 -12.603 25.033 1.00 66.38 99 SER A N 1
ATOM 738 C CA . SER A 1 99 ? -15.220 -12.527 25.097 1.00 66.38 99 SER A CA 1
ATOM 739 C C . SER A 1 99 ? -15.685 -11.066 25.080 1.00 66.38 99 SER A C 1
ATOM 741 O O . SER A 1 99 ? -15.324 -10.284 25.962 1.00 66.38 99 SER A O 1
ATOM 743 N N . GLU A 1 100 ? -16.514 -10.684 24.099 1.00 65.19 100 GLU A N 1
ATOM 744 C CA . GLU A 1 100 ? -17.104 -9.333 24.031 1.00 65.19 100 GLU A CA 1
ATOM 745 C C . GLU A 1 100 ? -17.889 -8.983 25.305 1.00 65.19 100 GLU A C 1
ATOM 747 O O . GLU A 1 100 ? -17.893 -7.826 25.729 1.00 65.19 100 GLU A O 1
ATOM 752 N N . ALA A 1 101 ? -18.516 -9.981 25.938 1.00 61.00 101 ALA A N 1
ATOM 753 C CA . ALA A 1 101 ? -19.289 -9.806 27.164 1.00 61.00 101 ALA A CA 1
ATOM 754 C C . ALA A 1 101 ? -18.408 -9.384 28.353 1.00 61.00 101 ALA A C 1
ATOM 756 O O . ALA A 1 101 ? -18.798 -8.509 29.124 1.00 61.00 101 ALA A O 1
ATOM 757 N N . GLU A 1 102 ? -17.196 -9.936 28.466 1.00 63.22 102 GLU A N 1
ATOM 758 C CA . GLU A 1 102 ? -16.238 -9.556 29.515 1.00 63.22 102 GLU A CA 1
ATOM 759 C C . GLU A 1 102 ? -15.643 -8.161 29.274 1.00 63.22 102 GLU A C 1
ATOM 761 O O . GLU A 1 102 ? -15.372 -7.419 30.219 1.00 63.22 102 GLU A O 1
ATOM 766 N N . ILE A 1 103 ? -15.450 -7.776 28.008 1.00 65.81 103 ILE A N 1
ATOM 767 C CA . ILE A 1 103 ? -14.905 -6.461 27.643 1.00 65.81 103 ILE A CA 1
ATOM 768 C C . ILE A 1 103 ? -15.928 -5.352 27.927 1.00 65.81 103 ILE A C 1
ATOM 770 O O . ILE A 1 103 ? -15.562 -4.332 28.510 1.00 65.81 103 ILE A O 1
ATOM 774 N N . ARG A 1 104 ? -17.206 -5.562 27.579 1.00 63.72 104 ARG A N 1
ATOM 775 C CA . ARG A 1 104 ? -18.296 -4.607 27.862 1.00 63.72 104 ARG A CA 1
ATOM 776 C C . ARG A 1 104 ? -18.664 -4.516 29.346 1.00 63.72 104 ARG A C 1
ATOM 778 O O . ARG A 1 104 ? -19.245 -3.520 29.755 1.00 63.72 104 ARG A O 1
ATOM 785 N N . GLN A 1 105 ? -18.320 -5.520 30.157 1.00 66.00 105 GLN A N 1
ATOM 786 C CA . GLN A 1 105 ? -18.424 -5.428 31.619 1.00 66.00 105 GLN A CA 1
ATOM 787 C C . GLN A 1 105 ? -17.304 -4.593 32.252 1.00 66.00 105 GLN A C 1
ATOM 789 O O . GLN A 1 105 ? -17.513 -4.018 33.317 1.00 66.00 105 GLN A O 1
ATOM 794 N N . LYS A 1 106 ? -16.115 -4.548 31.637 1.00 67.00 106 LYS A N 1
ATOM 795 C CA . LYS A 1 106 ? -14.939 -3.856 32.190 1.00 67.00 106 LYS A CA 1
ATOM 796 C C . LYS A 1 106 ? -14.798 -2.399 31.772 1.00 67.00 106 LYS A C 1
ATOM 798 O O . LYS A 1 106 ? -14.140 -1.658 32.492 1.00 67.00 106 LYS A O 1
ATOM 803 N N . TYR A 1 107 ? -15.354 -2.015 30.628 1.00 66.00 107 TYR A N 1
ATOM 804 C CA . TYR A 1 107 ? -15.182 -0.677 30.069 1.00 66.00 107 TYR A CA 1
ATOM 805 C C . TYR A 1 107 ? -16.526 -0.064 29.694 1.00 66.00 107 TYR A C 1
ATOM 807 O O . TYR A 1 107 ? -17.364 -0.721 29.070 1.00 66.00 107 TYR A O 1
ATOM 815 N N . SER A 1 108 ? -16.701 1.209 30.045 1.00 71.94 108 SER A N 1
ATOM 816 C CA . SER A 1 108 ? -17.815 2.032 29.568 1.00 71.94 108 SER A CA 1
ATOM 817 C C . SER A 1 108 ? -17.735 2.226 28.046 1.00 71.94 108 SER A C 1
ATOM 819 O O . SER A 1 108 ? -16.650 2.219 27.462 1.00 71.94 108 SER A O 1
ATOM 821 N N . GLN A 1 109 ? -18.880 2.443 27.391 1.00 63.78 109 GLN A N 1
ATOM 822 C CA . GLN A 1 109 ? -18.939 2.738 25.955 1.00 63.78 109 GLN A CA 1
ATOM 823 C C . GLN A 1 109 ? -18.096 3.978 25.593 1.00 63.78 109 GLN A C 1
ATOM 825 O O . GLN A 1 109 ? -17.373 3.956 24.602 1.00 63.78 109 GLN A O 1
ATOM 830 N N . GLU A 1 110 ? -18.098 5.010 26.445 1.00 66.31 110 GLU A N 1
ATOM 831 C CA . GLU A 1 110 ? -17.291 6.225 26.247 1.00 66.31 110 GLU A CA 1
ATOM 832 C C . GLU A 1 110 ? -15.781 5.956 26.366 1.00 66.31 110 GLU A C 1
ATOM 834 O O . GLU A 1 110 ? -14.982 6.532 25.627 1.00 66.31 110 GLU A O 1
ATOM 839 N N . GLU A 1 111 ? -15.368 5.044 27.252 1.00 67.69 111 GLU A N 1
ATOM 840 C CA . GLU A 1 111 ? -13.959 4.652 27.401 1.00 67.69 111 GLU A CA 1
ATOM 841 C 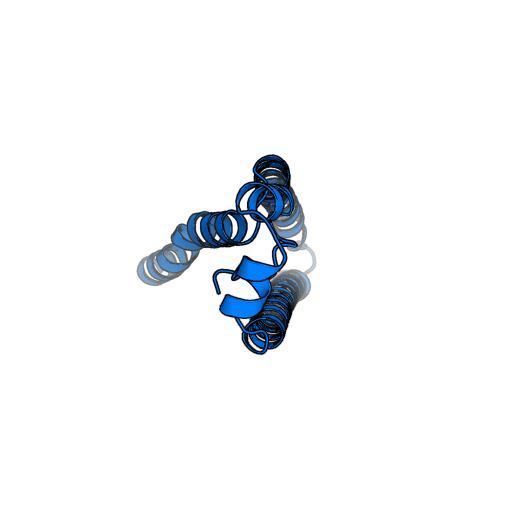C . GLU A 1 111 ? -13.476 3.821 26.206 1.00 67.69 111 GLU A C 1
ATOM 843 O O . GLU A 1 111 ? -12.335 3.966 25.758 1.00 67.69 111 GLU A O 1
ATOM 848 N N . LEU A 1 112 ? -14.344 2.961 25.666 1.00 64.69 112 LEU A N 1
ATOM 849 C CA . LEU A 1 112 ? -14.066 2.172 24.465 1.00 64.69 112 LEU A CA 1
ATOM 850 C C . LEU A 1 112 ? -13.913 3.064 23.228 1.00 64.69 112 LEU A C 1
ATOM 852 O O . LEU A 1 112 ? -12.996 2.835 22.434 1.00 64.69 112 LEU A O 1
ATOM 856 N N . ASP A 1 113 ? -14.744 4.098 23.102 1.00 64.75 113 ASP A N 1
ATOM 857 C CA . ASP A 1 113 ? -14.659 5.076 22.015 1.00 64.75 113 ASP A CA 1
ATOM 858 C C . ASP A 1 113 ? -13.412 5.968 22.157 1.00 64.75 113 ASP A C 1
ATOM 860 O O . ASP A 1 113 ? -12.705 6.211 21.173 1.00 64.75 113 ASP A O 1
ATOM 864 N N . ALA A 1 114 ? -13.053 6.364 23.385 1.00 67.44 114 ALA A N 1
ATOM 865 C CA . ALA A 1 114 ? -11.820 7.103 23.667 1.00 67.44 114 ALA A CA 1
ATOM 866 C C . ALA A 1 114 ? -10.545 6.296 23.345 1.00 67.44 114 ALA A C 1
ATOM 868 O O . ALA A 1 114 ? -9.525 6.866 22.943 1.00 67.44 114 ALA A O 1
ATOM 869 N N . MET A 1 115 ? -10.585 4.964 23.483 1.00 63.50 115 MET A N 1
ATOM 870 C CA . MET A 1 115 ? -9.465 4.079 23.138 1.00 63.50 115 MET A CA 1
ATOM 871 C C . MET A 1 115 ? -9.243 3.916 21.620 1.00 63.50 115 MET A C 1
ATOM 873 O O . MET A 1 115 ? -8.140 3.530 21.210 1.00 63.50 115 MET A O 1
ATOM 877 N N . GLY A 1 116 ? -10.242 4.204 20.777 1.00 69.44 116 GLY A N 1
ATOM 878 C CA . GLY A 1 116 ? -10.142 4.124 19.314 1.00 69.44 116 GLY A CA 1
ATOM 879 C C . GLY A 1 116 ? -9.623 2.765 18.811 1.00 69.44 116 GLY A C 1
ATOM 880 O O . GLY A 1 116 ? -10.179 1.715 19.115 1.00 69.44 116 GLY A O 1
ATOM 881 N N . GLU A 1 117 ? -8.502 2.762 18.080 1.00 60.38 117 GLU A N 1
ATOM 882 C CA . GLU A 1 117 ? -7.853 1.551 17.522 1.00 60.38 117 GLU A CA 1
ATOM 883 C C . GLU A 1 117 ? -7.297 0.575 18.588 1.00 60.38 117 GLU A C 1
ATOM 885 O O . GLU A 1 117 ? -7.049 -0.611 18.325 1.00 60.38 117 GLU A O 1
ATOM 890 N N . ARG A 1 118 ? -7.091 1.058 19.821 1.00 61.06 118 ARG A N 1
ATOM 891 C CA . ARG A 1 118 ? -6.665 0.224 20.956 1.00 61.06 118 ARG A CA 1
ATOM 892 C C . ARG A 1 118 ? -7.836 -0.487 21.624 1.00 61.06 118 ARG A C 1
ATOM 894 O O . ARG A 1 118 ? -7.590 -1.385 22.427 1.00 61.06 118 ARG A O 1
ATOM 901 N N . SER A 1 119 ? -9.074 -0.128 21.277 1.00 60.50 119 SER A N 1
ATOM 902 C CA . SER A 1 119 ? -10.262 -0.782 21.811 1.00 60.50 119 SER A CA 1
ATOM 903 C C . SER A 1 119 ? -10.216 -2.282 21.503 1.00 60.50 119 SER A C 1
ATOM 905 O O . SER A 1 119 ? -10.046 -2.659 20.338 1.00 60.50 119 SER A O 1
ATOM 907 N N . PRO A 1 120 ? -10.377 -3.166 22.503 1.00 60.72 120 PRO A N 1
ATOM 908 C CA . PRO A 1 120 ? -10.381 -4.611 22.282 1.00 60.72 120 PRO A CA 1
ATOM 909 C C . PRO A 1 120 ? -11.481 -5.075 21.314 1.00 60.72 120 PRO A C 1
ATOM 911 O O . PRO A 1 120 ? -11.349 -6.151 20.740 1.00 60.72 120 PRO A O 1
ATOM 914 N N . LEU A 1 121 ? -12.525 -4.257 21.117 1.00 61.09 121 LEU A N 1
ATOM 915 C CA . LEU A 1 121 ? -13.638 -4.504 20.194 1.00 61.09 121 LEU A CA 1
ATOM 916 C C . LEU A 1 121 ? -13.376 -4.012 18.759 1.00 61.09 121 LEU A C 1
ATOM 918 O O . LEU A 1 121 ? -14.133 -4.356 17.854 1.00 61.09 121 LEU A O 1
ATOM 922 N N . TYR A 1 122 ? -12.332 -3.207 18.527 1.00 61.09 122 TYR A N 1
ATOM 923 C CA . TYR A 1 122 ? -12.030 -2.689 17.192 1.00 61.09 122 TYR A CA 1
ATOM 924 C C . TYR A 1 122 ? -11.518 -3.810 16.279 1.00 61.09 122 TYR A C 1
ATOM 926 O O . TYR A 1 122 ? -10.499 -4.446 16.572 1.00 61.09 122 TYR A O 1
ATOM 934 N N . LYS A 1 123 ? -12.222 -4.029 15.164 1.00 63.38 123 LYS A N 1
ATOM 935 C CA . LYS A 1 123 ? -11.849 -4.978 14.111 1.00 63.38 123 LYS A CA 1
ATOM 936 C C . LYS A 1 123 ? -11.311 -4.213 12.907 1.00 63.38 123 LYS A C 1
ATOM 938 O O . LYS A 1 123 ? -11.983 -3.337 12.371 1.00 63.38 123 LYS A O 1
ATOM 943 N N . TYR A 1 124 ? -10.101 -4.568 12.492 1.00 67.94 124 TYR A N 1
ATOM 944 C CA . TYR A 1 124 ? -9.506 -4.065 11.257 1.00 67.94 124 TYR A CA 1
ATOM 945 C C . TYR A 1 124 ? -10.282 -4.600 10.049 1.00 67.94 124 TYR A C 1
ATOM 947 O O . TYR A 1 124 ? -10.710 -5.756 10.050 1.00 67.94 124 TYR A O 1
ATOM 955 N N . THR A 1 125 ? -10.480 -3.748 9.042 1.00 66.06 125 THR A N 1
ATOM 956 C CA . THR A 1 125 ? -11.173 -4.126 7.803 1.00 66.06 125 THR A CA 1
ATOM 957 C C . THR A 1 125 ? -10.124 -4.671 6.841 1.00 66.06 125 THR A C 1
ATOM 959 O O . THR A 1 125 ? -9.319 -3.898 6.318 1.00 66.06 125 THR A O 1
ATOM 962 N N . LEU A 1 126 ? -10.092 -5.997 6.693 1.00 60.34 126 LEU A N 1
ATOM 963 C CA . LEU A 1 126 ? -9.229 -6.699 5.740 1.00 60.34 126 LEU A CA 1
ATOM 964 C C . LEU A 1 126 ? -9.786 -6.544 4.324 1.00 60.34 126 LEU A C 1
ATOM 966 O O . LEU A 1 126 ? -11.005 -6.782 4.157 1.00 60.34 126 LEU A O 1
#